Protein AF-A0A2E4H5G9-F1 (afdb_monomer_lite)

pLDDT: mean 91.09, std 9.21, range [53.66, 98.31]

Sequence (93 aa):
MHTVVHLAADITGGWNWERMHRFNIGGTYNVFEASKQNDVRRIIFASSGGTMLGYEMENPYTEIVGADYDKIPGTWTMITDDMPFRPIHLGYV

Secondary structure (DSSP, 8-state):
--EEEE-----S----HHHHIIIIIIHHHHHHHHHHHTT--EEEE---GGGTGGGGGSTTHHHHHTT-GGGS-SS-PPP-TTSPP----SS--

Radius of gyration: 17.48 Å; chains: 1; bounding box: 35×33×49 Å

Foldseek 3Di:
DQEAEAPWAAQVPDPPPVRLCVTVVVVVVVVVVVCVVVVHPYYHYDDDPLQACQVCVDPPNVCVVVVVVVPHPPDDDDDDPPDHTDHPDRRHD

Structure (mmCIF, N/CA/C/O backbone):
data_AF-A0A2E4H5G9-F1
#
_entry.id   AF-A0A2E4H5G9-F1
#
loop_
_atom_site.group_PDB
_atom_site.id
_atom_site.type_symbol
_atom_site.label_atom_id
_atom_site.label_alt_id
_atom_site.label_comp_id
_atom_site.label_asym_id
_atom_site.label_entity_id
_atom_site.label_seq_id
_atom_site.pdbx_PDB_ins_code
_atom_site.Cartn_x
_atom_site.Cartn_y
_atom_site.Cartn_z
_atom_site.occupancy
_atom_site.B_iso_or_equiv
_atom_site.auth_seq_id
_atom_site.auth_comp_id
_atom_site.auth_asym_id
_atom_site.auth_atom_id
_atom_site.pdbx_PDB_model_num
ATOM 1 N N . MET A 1 1 ? -19.898 -0.041 15.372 1.00 70.44 1 MET A N 1
ATOM 2 C CA . MET A 1 1 ? -19.506 -0.322 13.968 1.00 70.44 1 MET A CA 1
ATOM 3 C C . MET A 1 1 ? -19.009 -1.759 13.889 1.00 70.44 1 MET A C 1
ATOM 5 O O . MET A 1 1 ? -18.432 -2.211 14.862 1.00 70.44 1 MET A O 1
ATOM 9 N N . HIS A 1 2 ? -19.233 -2.487 12.789 1.00 90.81 2 HIS A N 1
ATOM 10 C CA . HIS A 1 2 ? -18.725 -3.867 12.645 1.00 90.81 2 HIS A CA 1
ATOM 11 C C . HIS A 1 2 ? -17.475 -3.955 11.751 1.00 90.81 2 HIS A C 1
ATOM 13 O O . HIS A 1 2 ? -16.686 -4.893 11.845 1.00 90.81 2 HIS A O 1
ATOM 19 N N . THR A 1 3 ? -17.288 -2.991 10.850 1.00 97.31 3 THR A N 1
ATOM 20 C CA . THR A 1 3 ? -16.176 -2.952 9.895 1.00 97.31 3 THR A CA 1
ATOM 21 C C . THR A 1 3 ? -15.875 -1.504 9.530 1.00 97.31 3 THR A C 1
ATOM 23 O O . THR A 1 3 ? -16.803 -0.703 9.418 1.00 97.31 3 THR A O 1
ATOM 26 N N . VAL A 1 4 ? -14.598 -1.186 9.332 1.00 98.12 4 VAL A N 1
ATOM 27 C CA . VAL A 1 4 ? -14.139 0.081 8.748 1.00 98.12 4 VAL A CA 1
ATOM 28 C C . VAL A 1 4 ? -13.632 -0.180 7.334 1.00 98.12 4 VAL A C 1
ATOM 30 O O . VAL A 1 4 ? -12.882 -1.128 7.109 1.00 98.12 4 VAL A O 1
ATOM 33 N N . VAL A 1 5 ? -14.031 0.666 6.385 1.00 97.81 5 VAL A N 1
ATOM 34 C CA . VAL A 1 5 ? -13.476 0.693 5.027 1.00 97.81 5 VAL A CA 1
ATOM 35 C C . VAL A 1 5 ? -12.629 1.958 4.916 1.00 97.81 5 VAL A C 1
ATOM 37 O O . VAL A 1 5 ? -13.164 3.062 4.831 1.00 97.81 5 VAL A O 1
ATOM 40 N N . HIS A 1 6 ? -11.309 1.802 5.009 1.00 96.62 6 HIS A N 1
ATOM 41 C CA . HIS A 1 6 ? -10.347 2.903 5.024 1.00 96.62 6 HIS A CA 1
ATOM 42 C C . HIS A 1 6 ? -9.847 3.177 3.604 1.00 96.62 6 HIS A C 1
ATOM 44 O O . HIS A 1 6 ? -8.927 2.517 3.121 1.00 96.62 6 HIS A O 1
ATOM 50 N N . LEU A 1 7 ? -10.508 4.126 2.935 1.00 95.38 7 LEU A N 1
ATOM 51 C CA . LEU A 1 7 ? -10.186 4.587 1.575 1.00 95.38 7 LEU A CA 1
ATOM 52 C C . LEU A 1 7 ? -9.457 5.940 1.564 1.00 95.38 7 LEU A C 1
ATOM 54 O O . LEU A 1 7 ? -9.154 6.472 0.500 1.00 95.38 7 LEU A O 1
ATOM 58 N N . ALA A 1 8 ? -9.244 6.544 2.736 1.00 93.31 8 ALA A N 1
ATOM 59 C CA . ALA A 1 8 ? -8.671 7.877 2.832 1.00 93.31 8 ALA A CA 1
ATOM 60 C C . ALA A 1 8 ? -7.142 7.810 2.754 1.00 93.31 8 ALA A C 1
ATOM 62 O O . ALA A 1 8 ? -6.494 7.229 3.621 1.00 93.31 8 ALA A O 1
ATOM 63 N N . ALA A 1 9 ? -6.578 8.461 1.743 1.00 90.81 9 ALA A N 1
ATOM 64 C CA . ALA A 1 9 ? -5.147 8.666 1.592 1.00 90.81 9 ALA A CA 1
ATOM 65 C C . ALA A 1 9 ? -4.888 9.976 0.841 1.00 90.81 9 ALA A C 1
ATOM 67 O O . ALA A 1 9 ? -5.704 10.441 0.042 1.00 90.81 9 ALA A O 1
ATOM 68 N N . ASP A 1 10 ? -3.729 10.566 1.090 1.00 89.75 10 ASP A N 1
ATOM 69 C CA . ASP A 1 10 ? -3.111 11.501 0.175 1.00 89.75 10 ASP A CA 1
ATOM 70 C C . ASP A 1 10 ? -2.459 10.738 -0.984 1.00 89.75 10 ASP A C 1
ATOM 72 O O . ASP A 1 10 ? -1.496 9.995 -0.790 1.00 89.75 10 ASP A O 1
ATOM 76 N N . ILE A 1 11 ? -2.988 10.954 -2.186 1.00 85.12 11 ILE A N 1
ATOM 77 C CA . ILE A 1 11 ? -2.540 10.321 -3.433 1.00 85.12 11 ILE A CA 1
ATOM 78 C C . ILE A 1 11 ? -1.820 11.302 -4.358 1.00 85.12 11 ILE A C 1
ATOM 80 O O . ILE A 1 11 ? -1.593 11.009 -5.526 1.00 85.12 11 ILE A O 1
ATOM 84 N N . THR A 1 12 ? -1.509 12.511 -3.882 1.00 75.88 12 THR A N 1
ATOM 85 C CA . THR A 1 12 ? -1.032 13.600 -4.750 1.00 75.88 12 THR A CA 1
ATOM 86 C C . THR A 1 12 ? 0.382 13.383 -5.307 1.00 75.88 12 THR A C 1
ATOM 88 O O . THR A 1 12 ? 0.932 14.297 -5.914 1.00 75.88 12 THR A O 1
ATOM 91 N N . GLY A 1 13 ? 0.981 12.193 -5.135 1.00 62.19 13 GLY A N 1
ATOM 92 C CA . GLY A 1 13 ? 2.251 11.783 -5.751 1.00 62.19 13 GLY A CA 1
ATOM 93 C C . GLY A 1 13 ? 3.470 12.626 -5.362 1.00 62.19 13 GLY A C 1
ATOM 94 O O . GLY A 1 13 ? 4.574 12.369 -5.832 1.00 62.19 13 GLY A O 1
ATOM 95 N N . GLY A 1 14 ? 3.290 13.645 -4.520 1.00 62.06 14 GLY A N 1
ATOM 96 C CA . GLY A 1 14 ? 4.326 14.595 -4.154 1.00 62.06 14 GLY A CA 1
ATOM 97 C C . GLY A 1 14 ? 5.159 14.115 -2.972 1.00 62.06 14 GLY A C 1
ATOM 98 O O . GLY A 1 14 ? 4.637 13.578 -1.997 1.00 62.06 14 GLY A O 1
ATOM 99 N N . TRP A 1 15 ? 6.456 14.413 -3.019 1.00 68.94 15 TRP A N 1
ATOM 100 C CA . TRP A 1 15 ? 7.441 14.213 -1.949 1.00 68.94 15 TRP A CA 1
ATOM 101 C C . TRP A 1 15 ? 7.223 15.136 -0.732 1.00 68.94 15 TRP A C 1
ATOM 103 O O . TRP A 1 15 ? 8.178 15.550 -0.080 1.00 68.94 15 TRP A O 1
ATOM 113 N N . ASN A 1 16 ? 5.978 15.513 -0.429 1.00 87.25 16 ASN A N 1
ATOM 114 C CA . ASN A 1 16 ? 5.671 16.299 0.758 1.00 87.25 16 ASN A CA 1
ATOM 115 C C . ASN A 1 16 ? 5.573 15.357 1.960 1.00 87.25 16 ASN A C 1
ATOM 117 O O . ASN A 1 16 ? 4.530 14.750 2.223 1.00 87.25 16 ASN A O 1
ATOM 121 N N . TRP A 1 17 ? 6.694 15.226 2.662 1.00 86.94 17 TRP A N 1
ATOM 122 C CA . TRP A 1 17 ? 6.809 14.363 3.827 1.00 86.94 17 TRP A CA 1
ATOM 123 C C . TRP A 1 17 ? 5.753 14.684 4.887 1.00 86.94 17 TRP A C 1
ATOM 125 O O . TRP A 1 17 ? 5.117 13.774 5.412 1.00 86.94 17 TRP A O 1
ATOM 135 N N . GLU A 1 18 ? 5.504 15.959 5.170 1.00 91.25 18 GLU A N 1
ATOM 136 C CA . GLU A 1 18 ? 4.589 16.389 6.223 1.00 91.25 18 GLU A CA 1
ATOM 137 C C . GLU A 1 18 ? 3.146 15.955 5.936 1.00 91.25 18 GLU A C 1
ATOM 139 O O . GLU A 1 18 ? 2.451 15.476 6.837 1.00 91.25 18 GLU A O 1
ATOM 144 N N . ARG A 1 19 ? 2.691 16.073 4.682 1.00 89.44 19 ARG A N 1
ATOM 145 C CA . ARG A 1 19 ? 1.376 15.579 4.245 1.00 89.44 19 ARG A CA 1
ATOM 146 C C . ARG A 1 19 ? 1.304 14.061 4.312 1.00 89.44 19 ARG A C 1
ATOM 148 O O . ARG A 1 19 ? 0.358 13.548 4.908 1.00 89.44 19 ARG A O 1
ATOM 155 N N . MET A 1 20 ? 2.290 13.356 3.756 1.00 89.38 20 MET A N 1
ATOM 156 C CA . MET A 1 20 ? 2.309 11.888 3.736 1.00 89.38 20 MET A CA 1
ATOM 157 C C . MET A 1 20 ? 2.327 11.314 5.153 1.00 89.38 20 MET A C 1
ATOM 159 O O . MET A 1 20 ? 1.534 10.435 5.492 1.00 89.38 20 MET A O 1
ATOM 163 N N . HIS A 1 21 ? 3.166 11.874 6.021 1.00 91.06 21 HIS A N 1
ATOM 164 C CA . HIS A 1 21 ? 3.219 11.508 7.425 1.00 91.06 21 HIS A CA 1
ATOM 165 C C . HIS A 1 21 ? 1.889 11.792 8.127 1.00 91.06 21 HIS A C 1
ATOM 167 O O . HIS A 1 21 ? 1.375 10.938 8.843 1.00 91.06 21 HIS A O 1
ATOM 173 N N . ARG A 1 22 ? 1.285 12.966 7.913 1.00 92.88 22 ARG A N 1
ATOM 174 C CA . ARG A 1 22 ? 0.021 13.320 8.571 1.00 92.88 22 ARG A CA 1
ATOM 175 C C . ARG A 1 22 ? -1.147 12.450 8.109 1.00 92.88 22 ARG A C 1
ATOM 177 O O . ARG A 1 22 ? -1.909 11.982 8.952 1.00 92.88 22 ARG A O 1
ATOM 184 N N . PHE A 1 23 ? -1.322 12.268 6.804 1.00 91.44 23 PHE A N 1
ATOM 185 C CA . PHE A 1 23 ? -2.512 11.630 6.242 1.00 91.44 23 PHE A CA 1
ATOM 186 C C . PHE A 1 23 ? -2.360 10.116 6.084 1.00 91.44 23 PHE A C 1
ATOM 188 O O . PHE A 1 23 ? -3.244 9.385 6.525 1.00 91.44 23 PHE A O 1
ATOM 195 N N . ASN A 1 24 ? -1.243 9.634 5.539 1.00 91.94 24 ASN A N 1
ATOM 196 C CA . ASN A 1 24 ? -1.101 8.219 5.174 1.00 91.94 24 ASN A CA 1
ATOM 197 C C . ASN A 1 24 ? -0.533 7.386 6.326 1.00 91.94 24 ASN A C 1
ATOM 199 O O . ASN A 1 24 ? -0.943 6.241 6.499 1.00 91.94 24 ASN A O 1
ATOM 203 N N . ILE A 1 25 ? 0.355 7.958 7.147 1.00 92.69 25 ILE A N 1
ATOM 204 C CA . ILE A 1 25 ? 0.922 7.273 8.322 1.00 92.69 25 ILE A CA 1
ATOM 205 C C . ILE A 1 25 ? 0.062 7.549 9.561 1.00 92.69 25 ILE A C 1
ATOM 207 O O . ILE A 1 25 ? -0.589 6.649 10.089 1.00 92.69 25 ILE A O 1
ATOM 211 N N . GLY A 1 26 ? 0.008 8.807 10.003 1.00 96.62 26 GLY A N 1
ATOM 212 C CA . GLY A 1 26 ? -0.717 9.221 11.203 1.00 96.62 26 GLY A CA 1
ATOM 213 C C . GLY A 1 26 ? -2.227 9.020 11.086 1.00 96.62 26 GLY A C 1
ATOM 214 O O . GLY A 1 26 ? -2.855 8.519 12.015 1.00 96.62 26 GLY A O 1
ATOM 215 N N . GLY A 1 27 ? -2.817 9.351 9.934 1.00 96.00 27 GLY A N 1
ATOM 216 C CA . GLY A 1 27 ? -4.238 9.114 9.672 1.00 96.00 27 GLY A CA 1
ATOM 217 C C . GLY A 1 27 ? -4.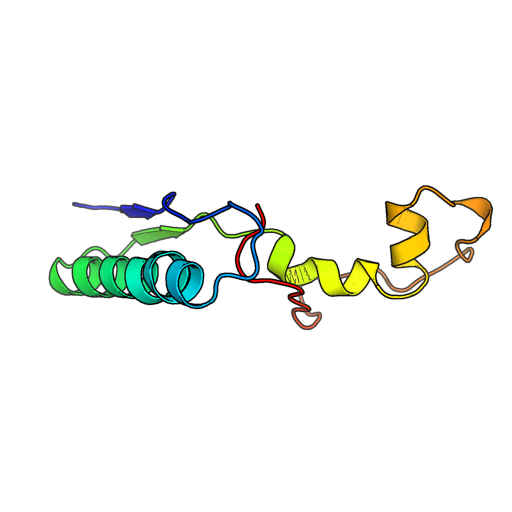602 7.632 9.754 1.00 96.00 27 GLY A C 1
ATOM 218 O O . GLY A 1 27 ? -5.547 7.275 10.456 1.00 96.00 27 GLY A O 1
ATOM 219 N N . THR A 1 28 ? -3.810 6.762 9.123 1.00 96.31 28 THR A N 1
ATOM 220 C CA . THR A 1 28 ? -4.003 5.306 9.195 1.00 96.31 28 THR A CA 1
ATOM 221 C C . THR A 1 28 ? -3.832 4.782 10.619 1.00 96.31 28 THR A C 1
ATOM 223 O O . THR A 1 28 ? -4.697 4.048 11.093 1.00 96.31 28 THR A O 1
ATOM 226 N N . TYR A 1 29 ? -2.794 5.210 11.348 1.00 97.81 29 TYR A N 1
ATOM 227 C CA . TYR A 1 29 ? -2.623 4.857 12.763 1.00 97.81 29 TYR A CA 1
ATOM 228 C C . TYR A 1 29 ? -3.860 5.222 13.593 1.00 97.81 29 TYR A C 1
ATOM 230 O O . TYR A 1 29 ? -4.391 4.383 14.318 1.00 97.81 29 TYR A O 1
ATOM 238 N N . ASN A 1 30 ? -4.375 6.444 13.433 1.00 98.19 30 ASN A N 1
ATOM 239 C CA . ASN A 1 30 ? -5.550 6.908 14.168 1.00 98.19 30 ASN A CA 1
ATOM 240 C C . ASN A 1 30 ? -6.800 6.082 13.844 1.00 98.19 30 ASN A C 1
ATOM 242 O O . ASN A 1 30 ? -7.576 5.777 14.746 1.00 98.19 30 ASN A O 1
ATOM 246 N N . VAL A 1 31 ? -6.994 5.686 12.581 1.00 97.62 31 VAL A N 1
ATOM 247 C CA . VAL A 1 31 ? -8.101 4.800 12.185 1.00 97.62 31 VAL A CA 1
ATOM 248 C C . VAL A 1 31 ? -7.985 3.442 12.878 1.00 97.62 31 VAL A C 1
ATOM 250 O O . VAL A 1 31 ? -8.985 2.925 13.380 1.00 97.62 31 VAL A O 1
ATOM 253 N N . PHE A 1 32 ? -6.782 2.870 12.940 1.00 97.56 32 PHE A N 1
ATOM 254 C CA . PHE A 1 32 ? -6.546 1.572 13.570 1.00 97.56 32 PHE A CA 1
ATOM 255 C C . PHE A 1 32 ? -6.721 1.640 15.092 1.00 97.56 32 PHE A C 1
ATOM 257 O O . PHE A 1 32 ? -7.430 0.807 15.657 1.00 97.56 32 PHE A O 1
ATOM 264 N N . GLU A 1 33 ? -6.162 2.653 15.755 1.00 98.31 33 GLU A N 1
ATOM 265 C CA . GLU A 1 33 ? -6.319 2.829 17.203 1.00 98.31 33 GLU A CA 1
ATOM 266 C C . GLU A 1 33 ? -7.768 3.135 17.593 1.00 98.31 33 GLU A C 1
ATOM 268 O O . GLU A 1 33 ? -8.287 2.530 18.530 1.00 98.31 33 GLU A O 1
ATOM 273 N N . ALA A 1 34 ? -8.471 3.991 16.846 1.00 98.12 34 ALA A N 1
ATOM 274 C CA . ALA A 1 34 ? -9.890 4.243 17.090 1.00 98.12 34 ALA A CA 1
ATOM 275 C C . ALA A 1 34 ? -10.734 2.976 16.876 1.00 98.12 34 ALA A C 1
ATOM 277 O O . ALA A 1 34 ? -11.645 2.703 17.659 1.00 98.12 34 ALA A O 1
ATOM 278 N N . SER A 1 35 ? -10.413 2.174 15.854 1.00 97.94 35 SER A N 1
ATOM 279 C CA . SER A 1 35 ? -11.073 0.884 15.607 1.00 97.94 35 SER A CA 1
ATOM 280 C C . SER A 1 35 ? -10.869 -0.074 16.779 1.00 97.94 35 SER A C 1
ATOM 282 O O . SER A 1 35 ? -11.835 -0.654 17.272 1.00 97.94 35 SER A O 1
ATOM 284 N N . LYS A 1 36 ? -9.633 -0.177 17.277 1.00 97.25 36 LYS A N 1
ATOM 285 C CA . LYS A 1 36 ? -9.270 -0.994 18.439 1.00 97.25 36 LYS A CA 1
ATOM 286 C C . LYS A 1 36 ? -9.996 -0.551 19.711 1.00 97.25 36 LYS A C 1
ATOM 288 O O . LYS A 1 36 ? -10.533 -1.396 20.412 1.00 97.25 36 LYS A O 1
ATOM 293 N N . GLN A 1 37 ? -10.059 0.753 19.989 1.00 98.25 37 GLN A N 1
ATOM 294 C CA . GLN A 1 37 ? -10.762 1.307 21.158 1.00 98.25 37 GLN A CA 1
ATOM 295 C C . GLN A 1 37 ? -12.285 1.086 21.125 1.00 98.25 37 GLN A C 1
ATOM 297 O O . GLN A 1 37 ? -12.934 1.193 22.160 1.00 98.25 37 GLN A O 1
ATOM 302 N N . ASN A 1 38 ? -12.853 0.792 19.952 1.00 97.75 38 ASN A N 1
ATOM 303 C CA . ASN A 1 38 ? -14.288 0.579 19.745 1.00 97.75 38 ASN A CA 1
ATOM 304 C C . ASN A 1 38 ? -14.627 -0.876 19.362 1.00 97.75 38 ASN A C 1
ATOM 306 O O . ASN A 1 38 ? -15.676 -1.120 18.761 1.00 97.75 38 ASN A O 1
ATOM 310 N N . ASP A 1 39 ? -13.734 -1.829 19.654 1.00 97.00 39 ASP A N 1
ATOM 311 C CA . ASP A 1 39 ? -13.902 -3.265 19.375 1.00 97.00 39 ASP A CA 1
ATOM 312 C C . ASP A 1 39 ? -14.210 -3.608 17.899 1.00 97.00 39 ASP A C 1
ATOM 314 O O . ASP A 1 39 ? -14.805 -4.643 17.573 1.00 97.00 39 ASP A O 1
ATOM 318 N N . VAL A 1 40 ? -13.773 -2.764 16.956 1.00 98.19 40 VAL A N 1
ATOM 319 C CA . VAL A 1 40 ? -13.908 -3.026 15.519 1.00 98.19 40 VAL A CA 1
ATOM 320 C C . VAL A 1 40 ? -12.759 -3.914 15.050 1.00 98.19 40 VAL A C 1
ATOM 322 O O . VAL A 1 40 ? -11.633 -3.466 14.860 1.00 98.19 40 VAL A O 1
ATOM 325 N N . ARG A 1 41 ? -13.057 -5.196 14.816 1.00 95.50 41 ARG A N 1
ATOM 326 C CA . ARG A 1 41 ? -12.045 -6.212 14.465 1.00 95.50 41 ARG A CA 1
ATOM 327 C C . ARG A 1 41 ? -11.709 -6.312 12.976 1.00 95.50 41 ARG A C 1
ATOM 329 O O . ARG A 1 41 ? -10.728 -6.960 12.627 1.00 95.50 41 ARG A O 1
ATOM 336 N N . ARG A 1 42 ? -12.526 -5.735 12.088 1.00 97.81 42 ARG A N 1
ATOM 337 C CA . ARG A 1 42 ? -12.320 -5.809 10.633 1.00 97.81 42 ARG A CA 1
ATOM 338 C C . ARG A 1 42 ? -12.085 -4.424 10.044 1.00 97.81 42 ARG A C 1
ATOM 340 O O . ARG A 1 42 ? -12.954 -3.560 10.131 1.00 97.81 42 ARG A O 1
ATOM 347 N N . ILE A 1 43 ? -10.943 -4.265 9.382 1.00 97.81 43 ILE A N 1
ATOM 348 C CA . ILE A 1 43 ? -10.574 -3.073 8.618 1.00 97.81 43 ILE A CA 1
ATOM 349 C C . ILE A 1 43 ? -10.236 -3.524 7.196 1.00 97.81 43 ILE A C 1
ATOM 351 O O . ILE A 1 43 ? -9.423 -4.427 7.012 1.00 97.81 43 ILE A O 1
ATOM 355 N N . ILE A 1 44 ? -10.878 -2.920 6.199 1.00 97.69 44 ILE A N 1
ATOM 356 C CA . ILE A 1 44 ? -10.539 -3.078 4.783 1.00 97.69 44 ILE A CA 1
ATOM 357 C C . ILE A 1 44 ? -9.728 -1.845 4.399 1.00 97.69 44 ILE A C 1
ATOM 359 O O . ILE A 1 44 ? -10.274 -0.744 4.351 1.00 97.69 44 ILE A O 1
ATOM 363 N N . PHE A 1 45 ? -8.426 -2.025 4.193 1.00 95.44 45 PHE A N 1
ATOM 364 C CA . PHE A 1 45 ? -7.490 -0.947 3.885 1.00 95.44 45 PHE A CA 1
ATOM 365 C C . PHE A 1 45 ? -7.176 -0.919 2.388 1.00 95.44 45 PHE A C 1
ATOM 367 O O . PHE A 1 45 ? -6.712 -1.918 1.836 1.00 95.44 45 PHE A O 1
ATOM 374 N N . ALA A 1 46 ? -7.424 0.221 1.741 1.00 93.50 46 ALA A N 1
ATOM 375 C CA . ALA A 1 46 ? -7.022 0.449 0.358 1.00 93.50 46 ALA A CA 1
ATOM 376 C C . ALA A 1 46 ? -5.515 0.740 0.288 1.00 93.50 46 ALA A C 1
ATOM 378 O O . ALA A 1 46 ? -5.081 1.882 0.418 1.00 93.50 46 ALA A O 1
ATOM 379 N N . SER A 1 47 ? -4.727 -0.323 0.118 1.00 90.06 47 SER A N 1
ATOM 380 C CA . SER A 1 47 ? -3.288 -0.233 -0.153 1.00 90.06 47 SER A CA 1
ATOM 381 C C . SER A 1 47 ? -3.015 0.181 -1.610 1.00 90.06 47 SER A C 1
ATOM 383 O O . SER A 1 47 ? -3.937 0.462 -2.373 1.00 90.06 47 SER A O 1
ATOM 385 N N . SER A 1 48 ? -1.742 0.194 -2.002 1.00 87.19 48 SER A N 1
ATOM 386 C CA . SER A 1 48 ? -1.275 0.621 -3.321 1.00 87.19 48 SER A CA 1
ATOM 387 C C . SER A 1 48 ? -0.261 -0.346 -3.933 1.00 87.19 48 SER A C 1
ATOM 389 O O . SER A 1 48 ? 0.592 -0.901 -3.227 1.00 87.19 48 SER A O 1
ATOM 391 N N . GLY A 1 49 ? -0.299 -0.470 -5.266 1.00 86.94 49 GLY A N 1
ATOM 392 C CA . GLY A 1 49 ? 0.741 -1.143 -6.052 1.00 86.94 49 GLY A CA 1
ATOM 393 C C . GLY A 1 49 ? 2.119 -0.483 -5.920 1.00 86.94 49 GLY A C 1
ATOM 394 O O . GLY A 1 49 ? 3.135 -1.151 -6.091 1.00 86.94 49 GLY A O 1
ATOM 395 N N . GLY A 1 50 ? 2.172 0.784 -5.483 1.00 88.06 50 GLY A N 1
ATOM 396 C CA . GLY A 1 50 ? 3.400 1.531 -5.179 1.00 88.06 50 GLY A CA 1
ATOM 397 C C . GLY A 1 50 ? 4.363 0.833 -4.212 1.00 88.06 50 GLY A C 1
ATOM 398 O O . GLY A 1 50 ? 5.554 1.137 -4.204 1.00 88.06 50 GLY A O 1
ATOM 399 N N . THR A 1 51 ? 3.874 -0.138 -3.435 1.00 89.62 51 THR A N 1
ATOM 400 C CA . THR A 1 51 ? 4.684 -1.005 -2.562 1.00 89.62 51 THR A CA 1
ATOM 401 C C . THR A 1 51 ? 5.639 -1.941 -3.317 1.00 89.62 51 THR A C 1
ATOM 403 O O . THR A 1 51 ? 6.610 -2.411 -2.722 1.00 89.62 51 THR A O 1
ATOM 406 N N . MET A 1 52 ? 5.395 -2.182 -4.609 1.00 92.06 52 MET A N 1
ATOM 407 C CA . MET A 1 52 ? 6.147 -3.122 -5.449 1.00 92.06 52 MET A CA 1
ATOM 408 C C . MET A 1 52 ? 6.804 -2.475 -6.677 1.00 92.06 52 MET A C 1
ATOM 410 O O . MET A 1 52 ? 7.643 -3.110 -7.308 1.00 92.06 52 MET A O 1
ATOM 414 N N . LEU A 1 53 ? 6.482 -1.222 -7.018 1.00 91.25 53 LEU A N 1
ATOM 415 C CA . LEU A 1 53 ? 6.963 -0.585 -8.257 1.00 91.25 53 LEU A CA 1
ATOM 416 C C . LEU A 1 53 ? 8.496 -0.462 -8.354 1.00 91.25 53 LEU A C 1
ATOM 418 O O . LEU A 1 53 ? 9.026 -0.251 -9.435 1.00 91.25 53 LEU A O 1
ATOM 422 N N . GLY A 1 54 ? 9.252 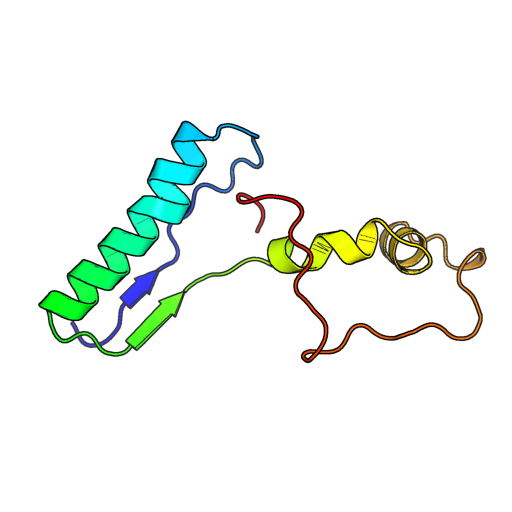-0.642 -7.269 1.00 94.19 54 GLY A N 1
ATOM 423 C CA . GLY A 1 54 ? 10.715 -0.670 -7.327 1.00 94.19 54 GLY A CA 1
ATOM 424 C C . GLY A 1 54 ? 11.286 -1.817 -8.162 1.00 94.19 54 GLY A C 1
ATOM 425 O O . GLY A 1 54 ? 12.427 -1.720 -8.601 1.00 94.19 54 GLY A O 1
ATOM 426 N N . TYR A 1 55 ? 10.512 -2.872 -8.436 1.00 95.31 55 TYR A N 1
ATOM 427 C CA . TYR A 1 55 ? 10.900 -3.873 -9.432 1.00 95.31 55 TYR A CA 1
ATOM 428 C C . TYR A 1 55 ? 11.005 -3.281 -10.840 1.00 95.31 55 TYR A C 1
ATOM 430 O O . TYR A 1 55 ? 11.910 -3.655 -11.576 1.00 95.31 55 TYR A O 1
ATOM 438 N N . GLU A 1 56 ? 10.162 -2.307 -11.189 1.00 94.69 56 GLU A N 1
ATOM 439 C CA . GLU A 1 56 ? 10.139 -1.651 -12.505 1.00 94.69 56 GLU A CA 1
ATOM 440 C C . GLU A 1 56 ? 11.400 -0.824 -12.795 1.00 94.69 56 GLU A C 1
ATOM 442 O O . GLU A 1 56 ? 11.597 -0.361 -13.915 1.00 94.69 56 GLU A O 1
ATOM 447 N N . MET A 1 57 ? 12.278 -0.652 -11.806 1.00 93.25 57 MET A N 1
ATOM 448 C CA . MET A 1 57 ? 13.551 0.060 -11.934 1.00 93.25 57 MET A CA 1
ATOM 449 C C . MET A 1 57 ? 14.716 -0.860 -12.339 1.00 93.25 57 MET A C 1
ATOM 451 O O . MET A 1 57 ? 15.843 -0.385 -12.485 1.00 93.25 57 MET A O 1
ATOM 455 N N . GLU A 1 58 ? 14.471 -2.165 -12.484 1.00 93.75 58 GLU A N 1
ATOM 456 C CA . GLU A 1 58 ? 15.478 -3.164 -12.839 1.00 93.75 58 GLU A CA 1
ATOM 457 C C . GLU A 1 58 ? 15.086 -3.939 -14.105 1.00 93.75 58 GLU A C 1
ATOM 459 O O . GLU A 1 58 ? 13.929 -4.319 -14.298 1.00 93.75 58 GLU A O 1
ATOM 464 N N . ASN A 1 59 ? 16.079 -4.239 -14.948 1.00 91.75 59 ASN A N 1
ATOM 465 C CA . ASN A 1 59 ? 15.900 -5.149 -16.078 1.00 91.75 59 ASN A CA 1
ATOM 466 C C . ASN A 1 59 ? 15.541 -6.563 -15.564 1.00 91.75 59 ASN A C 1
ATOM 468 O O . ASN A 1 59 ? 16.172 -7.034 -14.610 1.00 91.75 59 ASN A O 1
ATOM 472 N N . PRO A 1 60 ? 14.562 -7.261 -16.172 1.00 95.31 60 PRO A N 1
ATOM 473 C CA . PRO A 1 60 ? 13.840 -6.890 -17.395 1.00 95.31 60 PRO A CA 1
ATOM 474 C C . PRO A 1 60 ? 12.491 -6.188 -17.164 1.00 95.31 60 PRO A C 1
ATOM 476 O O . PRO A 1 60 ? 11.738 -5.965 -18.112 1.00 95.31 60 PRO A O 1
ATOM 479 N N . TYR A 1 61 ? 12.128 -5.878 -15.918 1.00 96.00 61 TYR A N 1
ATOM 480 C CA . TYR A 1 61 ? 10.816 -5.311 -15.598 1.00 96.00 61 TYR A CA 1
ATOM 481 C C . TYR A 1 61 ? 10.663 -3.878 -16.104 1.00 96.00 61 TYR A C 1
ATOM 483 O O . TYR A 1 61 ? 9.568 -3.510 -16.525 1.00 96.00 61 TYR A O 1
ATOM 491 N N . THR A 1 62 ? 11.750 -3.101 -16.129 1.00 96.06 62 THR A N 1
ATOM 492 C CA . THR A 1 62 ? 11.780 -1.775 -16.764 1.00 96.06 62 THR A CA 1
ATOM 493 C C . THR A 1 62 ? 11.330 -1.839 -18.224 1.00 96.06 62 THR A C 1
ATOM 495 O O . THR A 1 62 ? 10.507 -1.040 -18.665 1.00 96.06 62 THR A O 1
ATOM 498 N N . GLU A 1 63 ? 11.823 -2.817 -18.978 1.00 96.81 63 GLU A N 1
ATOM 499 C CA . GLU A 1 63 ? 11.473 -3.019 -20.382 1.00 96.81 63 GLU A CA 1
ATOM 500 C C . GLU A 1 63 ? 10.047 -3.555 -20.541 1.00 96.81 63 GLU A C 1
ATOM 502 O O . GLU A 1 63 ? 9.358 -3.164 -21.482 1.00 96.81 63 GLU A O 1
ATOM 507 N N . ILE A 1 64 ? 9.567 -4.380 -19.601 1.00 95.38 64 ILE A N 1
ATOM 508 C CA . ILE A 1 64 ? 8.169 -4.840 -19.568 1.00 95.38 64 ILE A CA 1
ATOM 509 C C . ILE A 1 64 ? 7.212 -3.650 -19.447 1.00 95.38 64 ILE A C 1
ATOM 511 O O . ILE A 1 64 ? 6.283 -3.537 -20.249 1.00 95.38 64 ILE A O 1
ATOM 515 N N . VAL A 1 65 ? 7.426 -2.760 -18.472 1.00 94.56 65 VAL A N 1
ATOM 516 C CA . VAL A 1 65 ? 6.536 -1.602 -18.265 1.00 94.56 65 VAL A CA 1
ATOM 517 C C . VAL A 1 65 ? 6.700 -0.536 -19.342 1.00 94.56 65 VAL A C 1
ATOM 519 O O . VAL A 1 65 ? 5.737 0.147 -19.684 1.00 94.56 65 VAL A O 1
ATOM 522 N N . GLY A 1 66 ? 7.896 -0.435 -19.925 1.00 95.75 66 GLY A N 1
ATOM 523 C CA . GLY A 1 66 ? 8.180 0.412 -21.080 1.00 95.75 66 GLY A CA 1
ATOM 524 C C . GLY A 1 66 ? 7.645 -0.129 -22.410 1.00 95.75 66 GLY A C 1
ATOM 525 O O . GLY A 1 66 ? 7.726 0.580 -23.408 1.00 95.75 66 GLY A O 1
ATOM 526 N N . ALA A 1 67 ? 7.096 -1.350 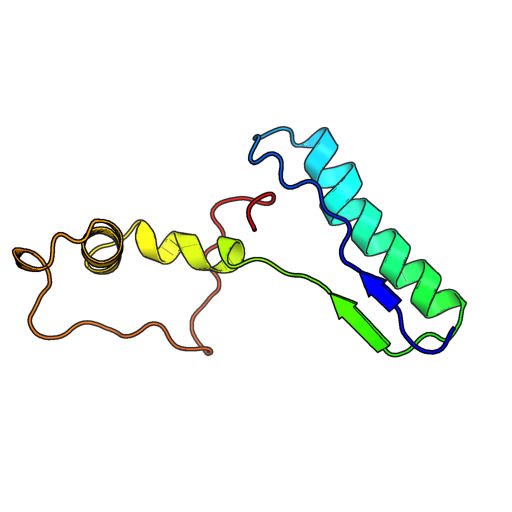-22.432 1.00 96.12 67 ALA A N 1
ATOM 527 C CA . ALA A 1 67 ? 6.665 -2.067 -23.636 1.00 96.12 67 ALA A CA 1
ATOM 528 C C . ALA A 1 67 ? 7.784 -2.306 -24.680 1.00 96.12 67 ALA A C 1
ATOM 530 O O . ALA A 1 67 ? 7.514 -2.498 -25.866 1.00 96.12 67 ALA A O 1
ATOM 531 N N . ASP A 1 68 ? 9.040 -2.367 -24.233 1.00 96.19 68 ASP A N 1
ATOM 532 C CA . ASP A 1 68 ? 10.233 -2.629 -25.047 1.00 96.19 68 ASP A CA 1
ATOM 533 C C . ASP A 1 68 ? 10.495 -4.146 -25.163 1.00 96.19 68 ASP A C 1
ATOM 535 O O . ASP A 1 68 ? 11.552 -4.658 -24.784 1.00 96.19 68 ASP A O 1
ATOM 539 N N . TYR A 1 69 ? 9.518 -4.899 -25.680 1.00 93.44 69 TYR A N 1
ATOM 540 C CA . TYR A 1 69 ? 9.536 -6.370 -25.631 1.00 93.44 69 TYR A CA 1
ATOM 541 C C . TYR A 1 69 ? 10.722 -7.022 -26.361 1.00 93.44 69 TYR A C 1
ATOM 543 O O . TYR A 1 69 ? 11.158 -8.101 -25.964 1.00 93.44 69 TYR A O 1
ATOM 551 N N . ASP A 1 70 ? 11.302 -6.349 -27.358 1.00 95.81 70 ASP A N 1
ATOM 552 C CA . ASP A 1 70 ? 12.492 -6.821 -28.082 1.00 95.81 70 ASP A CA 1
ATOM 553 C C . ASP A 1 70 ? 13.748 -6.917 -27.194 1.00 95.81 70 ASP A C 1
ATOM 555 O O . ASP A 1 70 ? 14.706 -7.609 -27.539 1.00 95.81 70 ASP A O 1
ATOM 559 N N . LYS A 1 71 ? 13.767 -6.214 -26.053 1.00 94.12 71 LYS A N 1
ATOM 560 C CA . LYS A 1 71 ? 14.895 -6.182 -25.106 1.00 94.12 71 LYS A CA 1
ATOM 561 C C . LYS A 1 71 ? 14.735 -7.164 -23.942 1.00 94.12 71 LYS A C 1
ATOM 563 O O . LYS A 1 71 ? 15.633 -7.269 -23.106 1.00 94.12 71 LYS A O 1
ATOM 568 N N . ILE A 1 72 ? 13.611 -7.873 -23.867 1.00 94.38 72 ILE A N 1
ATOM 569 C CA . ILE A 1 72 ? 13.319 -8.810 -22.781 1.00 94.38 72 ILE A CA 1
ATOM 570 C C . ILE A 1 72 ? 13.939 -10.175 -23.121 1.00 94.38 72 ILE A C 1
ATOM 572 O O . ILE A 1 72 ? 13.752 -10.678 -24.231 1.00 94.38 72 ILE A O 1
ATOM 576 N N . PRO A 1 73 ? 14.678 -10.813 -22.194 1.00 93.62 73 PRO A N 1
ATOM 577 C CA . PRO A 1 73 ? 15.216 -12.150 -22.420 1.00 93.62 73 PRO A CA 1
ATOM 578 C C . PRO A 1 73 ? 14.088 -13.180 -22.579 1.00 93.62 73 PRO A C 1
ATOM 580 O O . PRO A 1 73 ? 13.005 -13.023 -22.028 1.00 93.62 73 PRO A O 1
ATOM 583 N N . GLY A 1 74 ? 14.355 -14.297 -23.265 1.00 93.94 74 GLY A N 1
ATOM 584 C CA . GLY A 1 74 ? 13.349 -15.356 -23.461 1.00 93.94 74 GLY A CA 1
ATOM 585 C C . GLY A 1 74 ? 12.809 -15.976 -22.160 1.00 93.94 74 GLY A C 1
ATOM 586 O O . GLY A 1 74 ? 11.737 -16.573 -22.165 1.00 93.94 74 GLY A O 1
ATOM 587 N N . THR A 1 75 ? 13.532 -15.818 -21.048 1.00 94.75 75 THR A N 1
ATOM 588 C CA . THR A 1 75 ? 13.092 -16.175 -19.695 1.00 94.75 75 THR A CA 1
ATOM 589 C C . THR A 1 75 ? 13.585 -15.135 -18.697 1.00 94.75 75 THR A C 1
ATOM 591 O O . THR A 1 75 ? 14.737 -14.707 -18.781 1.00 94.75 75 THR A O 1
ATOM 594 N N . TRP A 1 76 ? 12.761 -14.800 -17.711 1.00 93.88 76 TRP A N 1
ATOM 595 C CA . TRP A 1 76 ? 13.127 -13.944 -16.585 1.00 93.88 76 TRP A CA 1
ATOM 596 C C . TRP A 1 76 ? 12.498 -14.458 -15.294 1.00 93.88 76 TRP A C 1
ATOM 598 O O . TRP A 1 76 ? 11.598 -15.301 -15.310 1.00 93.88 76 TRP A O 1
ATOM 608 N N . THR A 1 77 ? 12.985 -13.960 -14.163 1.00 94.44 77 THR A N 1
ATOM 609 C CA . THR A 1 77 ? 12.388 -14.256 -12.863 1.00 94.44 77 THR A CA 1
ATOM 610 C C . THR A 1 77 ? 11.018 -13.589 -12.781 1.00 94.44 77 THR A C 1
ATOM 612 O O . THR A 1 77 ? 10.913 -12.383 -12.954 1.00 94.44 77 THR A O 1
ATOM 615 N N . MET A 1 78 ? 9.956 -14.350 -12.528 1.00 94.12 78 MET A N 1
ATOM 616 C CA . MET A 1 78 ? 8.636 -13.767 -12.281 1.00 94.12 78 MET A CA 1
ATOM 617 C C . MET A 1 78 ? 8.570 -13.197 -10.864 1.00 94.12 78 MET A C 1
ATOM 619 O O . MET A 1 78 ? 9.081 -13.814 -9.931 1.00 94.12 78 MET A O 1
ATOM 623 N N . ILE A 1 79 ? 7.916 -12.045 -10.704 1.00 93.50 79 ILE A N 1
ATOM 624 C CA . ILE A 1 79 ? 7.617 -11.490 -9.380 1.00 93.50 79 ILE A CA 1
ATOM 625 C C . ILE A 1 79 ? 6.531 -12.356 -8.740 1.00 93.50 79 ILE A C 1
ATOM 627 O O . ILE A 1 79 ? 5.469 -12.566 -9.332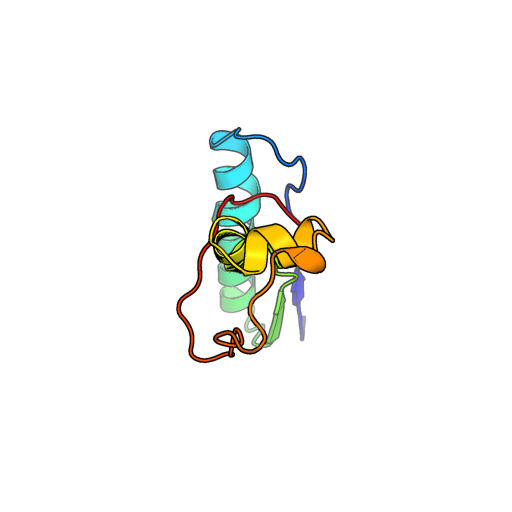 1.00 93.50 79 ILE A O 1
ATOM 631 N N . THR A 1 80 ? 6.808 -12.851 -7.540 1.00 94.44 80 THR A N 1
ATOM 632 C CA . THR A 1 80 ? 5.924 -13.711 -6.742 1.00 94.44 80 THR A CA 1
ATOM 633 C C . THR A 1 80 ? 5.585 -13.050 -5.404 1.00 94.44 80 THR A C 1
ATOM 635 O O . THR A 1 80 ? 6.160 -12.027 -5.036 1.00 94.44 80 THR A O 1
ATOM 638 N N . ASP A 1 81 ? 4.611 -13.597 -4.678 1.00 92.00 81 ASP A N 1
ATOM 639 C CA . ASP A 1 81 ? 4.091 -13.041 -3.421 1.00 92.00 81 ASP A CA 1
ATOM 640 C C . ASP A 1 81 ? 5.024 -13.222 -2.210 1.00 92.00 81 ASP A C 1
ATOM 642 O O . ASP A 1 81 ? 4.845 -12.560 -1.189 1.00 92.00 81 ASP A O 1
ATOM 646 N N . ASP A 1 82 ? 6.035 -14.081 -2.325 1.00 95.00 82 ASP A N 1
ATOM 647 C CA . ASP A 1 82 ? 7.079 -14.310 -1.320 1.00 95.00 82 ASP A CA 1
ATOM 648 C C . ASP A 1 82 ? 8.299 -13.385 -1.482 1.00 95.00 82 ASP A C 1
ATOM 650 O O . ASP A 1 82 ? 9.179 -13.341 -0.616 1.00 95.00 82 ASP A O 1
ATOM 654 N N . MET A 1 83 ? 8.359 -12.628 -2.578 1.00 94.94 83 MET A N 1
ATOM 655 C CA . MET A 1 83 ? 9.432 -11.679 -2.830 1.00 94.94 83 MET A CA 1
ATOM 656 C C . MET A 1 83 ? 9.341 -10.432 -1.932 1.00 94.94 83 MET A C 1
ATOM 658 O O . MET A 1 83 ? 8.253 -10.022 -1.524 1.00 94.94 83 MET A O 1
ATOM 662 N N . PRO A 1 84 ? 10.481 -9.786 -1.614 1.00 95.19 84 PRO A N 1
ATOM 663 C CA . PRO A 1 84 ? 10.486 -8.601 -0.764 1.00 95.19 84 PRO A CA 1
ATOM 664 C C . PRO A 1 84 ? 9.744 -7.426 -1.409 1.00 95.19 84 PRO A C 1
ATOM 666 O O . PRO A 1 84 ? 9.834 -7.188 -2.610 1.00 95.19 84 PRO A O 1
ATOM 669 N N . PHE A 1 85 ? 9.080 -6.620 -0.584 1.00 92.88 85 PHE A N 1
ATOM 670 C CA . PHE A 1 85 ? 8.515 -5.349 -1.029 1.00 92.88 85 PHE A CA 1
ATOM 671 C C . PHE A 1 85 ? 9.616 -4.394 -1.509 1.00 92.88 85 PHE A C 1
ATOM 673 O O . PHE A 1 85 ? 10.700 -4.316 -0.924 1.00 92.88 85 PHE A O 1
ATOM 680 N N . ARG A 1 86 ? 9.321 -3.627 -2.561 1.00 93.50 86 ARG A N 1
ATOM 681 C CA . ARG A 1 86 ? 10.227 -2.625 -3.141 1.00 93.50 86 ARG A CA 1
ATOM 682 C C . ARG A 1 86 ? 9.481 -1.306 -3.363 1.00 93.50 86 ARG A C 1
ATOM 684 O O . ARG A 1 86 ? 9.157 -0.965 -4.498 1.00 93.50 86 ARG A O 1
ATOM 691 N N . PRO A 1 87 ? 9.157 -0.570 -2.287 1.00 89.62 87 PRO A N 1
ATOM 692 C CA . PRO A 1 87 ? 8.420 0.674 -2.3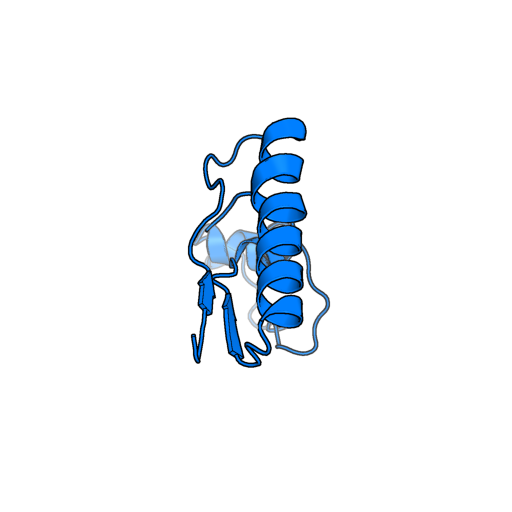89 1.00 89.62 87 PRO A CA 1
ATOM 693 C C . PRO A 1 87 ? 9.309 1.775 -2.959 1.00 89.62 87 PRO A C 1
ATOM 695 O O . PRO A 1 87 ? 10.462 1.921 -2.557 1.00 89.62 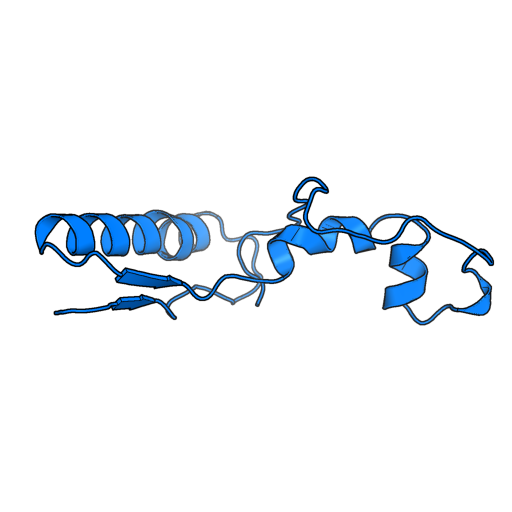87 PRO A O 1
ATOM 698 N N . ILE A 1 88 ? 8.746 2.594 -3.842 1.00 86.12 88 ILE A N 1
ATOM 699 C CA . ILE A 1 88 ? 9.438 3.775 -4.386 1.00 86.12 88 ILE A CA 1
ATOM 700 C C . ILE A 1 88 ? 8.881 5.092 -3.843 1.00 86.12 88 ILE A C 1
ATOM 702 O O . ILE A 1 88 ? 9.586 6.096 -3.859 1.00 86.12 88 ILE A O 1
ATOM 706 N N . HIS A 1 89 ? 7.650 5.101 -3.313 1.00 79.31 89 HIS A N 1
ATOM 707 C CA . HIS A 1 89 ? 7.082 6.252 -2.608 1.00 79.31 89 HIS A CA 1
ATOM 708 C C . HIS A 1 89 ? 5.838 5.889 -1.769 1.00 79.31 89 HIS A C 1
ATOM 710 O O . HIS A 1 89 ? 5.322 4.777 -1.828 1.00 79.31 89 HIS A O 1
ATOM 716 N N . LEU A 1 90 ? 5.355 6.856 -0.978 1.00 73.50 90 LEU A N 1
ATOM 717 C CA . LEU A 1 90 ? 4.254 6.713 -0.005 1.00 73.50 90 LEU A CA 1
ATOM 718 C C . LEU A 1 90 ? 2.877 7.195 -0.512 1.00 73.50 90 LEU A C 1
ATOM 720 O O . LEU A 1 90 ? 1.935 7.286 0.275 1.00 73.50 90 LEU A O 1
ATOM 724 N N . GLY A 1 91 ? 2.766 7.549 -1.795 1.00 64.69 91 GLY A N 1
ATOM 725 C CA . GLY A 1 91 ? 1.651 8.354 -2.321 1.00 64.69 91 GLY A CA 1
ATOM 726 C C . GLY A 1 91 ? 1.159 7.987 -3.722 1.00 64.69 91 GLY A C 1
ATOM 727 O O . GLY A 1 91 ? 0.674 8.870 -4.421 1.00 64.69 91 GLY A O 1
ATOM 728 N N . TYR A 1 92 ? 1.330 6.737 -4.155 1.00 60.44 92 TYR A N 1
ATOM 729 C CA . TYR A 1 92 ? 0.720 6.225 -5.392 1.00 60.44 92 TYR A CA 1
ATOM 730 C C . TYR A 1 92 ? -0.575 5.508 -5.047 1.00 60.44 92 TYR A C 1
ATOM 732 O O . TYR A 1 92 ? -0.645 4.896 -3.983 1.00 60.44 92 TYR A O 1
ATOM 740 N N . VAL A 1 93 ? -1.520 5.457 -5.975 1.00 53.66 93 VAL A N 1
ATOM 741 C CA . VAL A 1 93 ? -2.491 4.360 -6.090 1.00 53.66 93 VAL A CA 1
ATOM 742 C C . VAL A 1 93 ? -2.314 3.724 -7.451 1.00 53.66 93 VAL A C 1
ATOM 744 O O . VAL A 1 93 ? -2.182 4.503 -8.418 1.00 53.66 93 VAL A O 1
#